Protein AF-A0A2D6S2U6-F1 (afdb_monomer_lite)

Radius of gyration: 15.74 Å; chains: 1; bounding box: 32×44×35 Å

Structure (mmCIF, N/CA/C/O backbone):
data_AF-A0A2D6S2U6-F1
#
_entry.id   AF-A0A2D6S2U6-F1
#
loop_
_atom_site.group_PDB
_atom_site.id
_atom_site.type_symbol
_atom_site.label_atom_id
_atom_site.label_alt_id
_atom_site.label_comp_id
_atom_site.label_asym_id
_atom_site.label_entity_id
_atom_site.label_seq_id
_atom_site.pdbx_PDB_ins_code
_atom_site.Cartn_x
_atom_site.Cartn_y
_atom_site.Cartn_z
_atom_site.occupancy
_atom_site.B_iso_or_equiv
_atom_site.auth_seq_id
_atom_site.auth_comp_id
_atom_site.auth_asym_id
_atom_site.auth_atom_id
_atom_site.pdbx_PDB_mod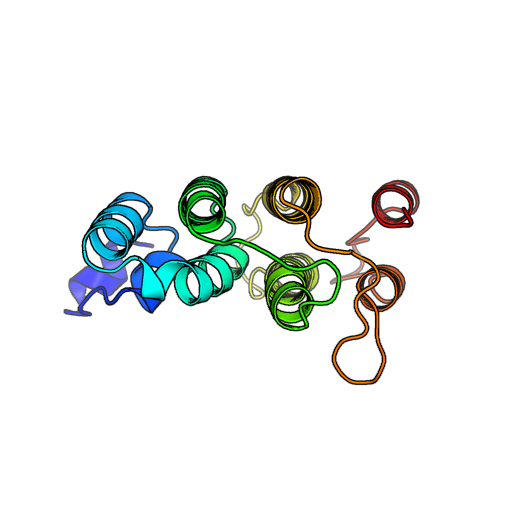el_num
ATOM 1 N N . MET A 1 1 ? -0.608 -21.696 -3.686 1.00 49.69 1 MET A N 1
ATOM 2 C CA . MET A 1 1 ? 0.241 -21.905 -2.487 1.00 49.69 1 MET A CA 1
ATOM 3 C C . MET A 1 1 ? -0.518 -21.765 -1.166 1.00 49.69 1 MET A C 1
ATOM 5 O O . MET A 1 1 ? -0.110 -22.427 -0.226 1.00 49.69 1 MET A O 1
ATOM 9 N N . LYS A 1 2 ? -1.633 -21.018 -1.108 1.00 50.75 2 LYS A N 1
ATOM 10 C CA . LYS A 1 2 ? -2.481 -20.785 0.082 1.00 50.75 2 LYS A CA 1
ATOM 11 C C . LYS A 1 2 ? -2.757 -22.027 0.957 1.00 50.75 2 LYS A C 1
ATOM 13 O O . LYS A 1 2 ? -2.562 -21.983 2.161 1.00 50.75 2 LYS A O 1
ATOM 18 N N . GLY A 1 3 ? -3.083 -23.179 0.363 1.00 50.44 3 GLY A N 1
ATOM 19 C CA . GLY A 1 3 ? -3.359 -24.413 1.122 1.00 50.44 3 GLY A CA 1
ATOM 20 C C . GLY A 1 3 ? -2.160 -25.079 1.821 1.00 50.44 3 GLY A C 1
ATOM 21 O O . GLY A 1 3 ? -2.369 -25.884 2.721 1.00 50.44 3 GLY A O 1
ATOM 22 N N . LEU A 1 4 ? -0.913 -24.771 1.436 1.00 56.78 4 LEU A N 1
ATOM 23 C CA . LEU A 1 4 ? 0.280 -25.424 2.001 1.00 56.78 4 LEU A CA 1
ATOM 24 C C . LEU A 1 4 ? 0.677 -24.856 3.369 1.00 56.78 4 LEU A C 1
ATOM 26 O O . LEU A 1 4 ? 1.137 -25.619 4.206 1.00 56.78 4 LEU A O 1
ATOM 30 N N . LEU A 1 5 ? 0.480 -23.557 3.620 1.00 57.00 5 LEU A N 1
ATOM 31 C CA . LEU A 1 5 ? 0.789 -22.943 4.921 1.00 57.00 5 LEU A CA 1
ATOM 32 C C . LEU A 1 5 ? -0.144 -23.467 6.023 1.00 57.00 5 LEU A C 1
ATOM 34 O O . LEU A 1 5 ? 0.315 -23.852 7.096 1.00 57.00 5 LEU A O 1
ATOM 38 N N . PHE A 1 6 ? -1.439 -23.588 5.717 1.00 60.31 6 PHE A N 1
ATOM 39 C CA . PHE A 1 6 ? -2.435 -24.137 6.644 1.00 60.31 6 PHE A CA 1
ATOM 40 C C . PHE A 1 6 ? -2.261 -25.633 6.905 1.00 60.31 6 PHE A C 1
ATOM 42 O O . PHE A 1 6 ? -2.594 -26.110 7.986 1.00 60.31 6 PHE A O 1
ATOM 49 N N . TYR A 1 7 ? -1.690 -26.374 5.949 1.00 53.97 7 TYR A N 1
ATOM 50 C CA . TYR A 1 7 ? -1.365 -27.790 6.131 1.00 53.97 7 TYR A CA 1
ATOM 51 C C . TYR A 1 7 ? -0.328 -28.020 7.249 1.00 53.97 7 TYR A C 1
ATOM 53 O O . TYR A 1 7 ? -0.275 -29.107 7.819 1.00 53.97 7 TYR A O 1
ATOM 61 N N . TYR A 1 8 ? 0.467 -27.000 7.596 1.00 63.88 8 TYR A N 1
ATOM 62 C CA . TYR A 1 8 ? 1.472 -27.046 8.664 1.00 63.88 8 TYR A CA 1
ATOM 63 C C . TYR A 1 8 ? 1.050 -26.302 9.945 1.00 63.88 8 TYR A C 1
ATOM 65 O O . TYR A 1 8 ? 1.909 -25.897 10.726 1.00 63.88 8 TYR A O 1
ATOM 73 N N . SER A 1 9 ? -0.257 -26.150 10.186 1.00 61.78 9 SER A N 1
ATOM 74 C CA . SER A 1 9 ? -0.820 -25.616 11.441 1.00 61.78 9 SER A CA 1
ATOM 75 C C . SER A 1 9 ? -0.476 -24.154 11.755 1.00 61.78 9 SER A C 1
ATOM 77 O O . SER A 1 9 ? -0.449 -23.765 12.922 1.00 61.78 9 SER A O 1
ATOM 79 N N . VAL A 1 10 ? -0.217 -23.329 10.738 1.00 66.56 10 VAL A N 1
ATOM 80 C CA . VAL A 1 10 ? -0.083 -21.877 10.930 1.00 66.56 10 VAL A CA 1
ATOM 81 C C . VAL A 1 10 ? -1.469 -21.285 11.205 1.00 66.56 10 VAL A C 1
ATOM 83 O O . VAL A 1 10 ? -2.372 -21.423 10.376 1.00 66.56 10 VAL A O 1
ATOM 86 N N . GLU A 1 11 ? -1.644 -20.634 12.359 1.00 69.88 11 GLU A N 1
ATOM 87 C CA . GLU A 1 11 ? -2.820 -19.795 12.614 1.00 69.88 11 GLU A CA 1
ATOM 88 C C . GLU A 1 11 ? -2.787 -18.573 11.697 1.00 69.88 11 GLU A C 1
ATOM 90 O O . GLU A 1 11 ? -1.760 -17.908 11.561 1.00 69.88 11 GLU A O 1
ATOM 95 N N . LEU A 1 12 ? -3.921 -18.280 11.058 1.00 73.38 12 LEU A N 1
ATOM 96 C CA . LEU A 1 12 ? -4.042 -17.118 10.189 1.00 73.38 12 LEU A CA 1
ATOM 97 C C . LEU A 1 12 ? -4.344 -15.873 11.021 1.00 73.38 12 LEU A C 1
ATOM 99 O O . LEU A 1 12 ? -5.498 -15.476 11.179 1.00 73.38 12 LEU A O 1
ATOM 103 N N . ASP A 1 13 ? -3.299 -15.268 11.566 1.00 83.75 13 ASP A N 1
ATOM 104 C CA . ASP A 1 13 ? -3.422 -13.978 12.227 1.00 83.75 13 ASP A CA 1
ATOM 105 C C . ASP A 1 13 ? -3.716 -12.850 11.200 1.00 83.75 13 ASP A C 1
ATOM 107 O O . ASP A 1 13 ? -3.486 -13.024 9.996 1.00 83.75 13 ASP A O 1
ATOM 111 N N . PRO A 1 14 ? -4.220 -11.684 11.649 1.00 80.06 14 PRO A N 1
ATOM 112 C CA . PRO A 1 14 ? -4.537 -10.526 10.804 1.00 80.06 14 PRO A CA 1
ATOM 113 C C . PRO A 1 14 ? -3.470 -10.141 9.772 1.00 80.06 14 PRO A C 1
ATOM 115 O O . PRO A 1 14 ? -3.789 -9.852 8.618 1.00 80.06 14 PRO A O 1
ATOM 118 N N . ILE A 1 15 ? -2.202 -10.136 10.182 1.00 83.25 15 ILE A N 1
ATOM 119 C CA . ILE A 1 15 ? -1.072 -9.713 9.351 1.00 83.25 15 ILE A CA 1
ATOM 120 C C . ILE A 1 15 ? -0.839 -10.757 8.265 1.00 83.25 15 ILE A C 1
ATOM 122 O O . ILE A 1 15 ? -0.729 -10.409 7.088 1.00 83.25 15 ILE A O 1
ATOM 126 N N . THR A 1 16 ? -0.841 -12.038 8.637 1.00 81.81 16 THR A N 1
ATOM 127 C CA . THR A 1 16 ? -0.699 -13.146 7.685 1.00 81.81 16 THR A CA 1
ATOM 128 C C . THR A 1 16 ? -1.869 -13.189 6.697 1.00 81.81 16 THR A C 1
ATOM 130 O O . THR A 1 16 ? -1.645 -13.346 5.497 1.00 81.81 16 THR A O 1
ATOM 133 N N . ALA A 1 17 ? -3.108 -12.961 7.149 1.00 81.62 17 ALA A N 1
ATOM 134 C CA . ALA A 1 17 ? -4.278 -12.879 6.270 1.00 81.62 17 ALA A CA 1
ATOM 135 C C . ALA A 1 17 ? -4.128 -11.782 5.204 1.00 81.62 17 ALA A C 1
ATOM 137 O O . ALA A 1 17 ? -4.414 -12.007 4.026 1.00 81.62 17 ALA A O 1
ATOM 138 N N . GLY A 1 18 ? -3.649 -10.601 5.602 1.00 83.38 18 GLY A N 1
ATOM 139 C CA . GLY A 1 18 ? -3.434 -9.499 4.673 1.00 83.38 18 GLY A CA 1
ATOM 140 C C . GLY A 1 18 ? -2.259 -9.719 3.711 1.00 83.38 18 GLY A C 1
ATOM 141 O O . GLY A 1 18 ? -2.392 -9.406 2.527 1.00 83.38 18 GLY A O 1
ATOM 142 N N . LEU A 1 19 ? -1.151 -10.315 4.173 1.00 81.44 19 LEU A N 1
ATOM 143 C CA . LEU A 1 19 ? 0.017 -10.655 3.340 1.00 81.44 19 LEU A CA 1
ATOM 144 C C . LEU A 1 19 ? -0.278 -11.730 2.286 1.00 81.44 19 LEU A C 1
ATOM 146 O O . LEU A 1 19 ? 0.283 -11.690 1.193 1.00 81.44 19 LEU A O 1
ATOM 150 N N . GLU A 1 20 ? -1.167 -12.673 2.591 1.00 79.50 20 GLU A N 1
ATOM 151 C CA . GLU A 1 20 ? -1.559 -13.746 1.667 1.00 79.50 20 GLU A CA 1
ATOM 152 C C . GLU A 1 20 ? -2.728 -13.350 0.741 1.00 79.50 20 GLU A C 1
ATOM 154 O O . GLU A 1 20 ? -3.152 -14.135 -0.119 1.00 79.50 20 GLU A O 1
ATOM 159 N N . GLY A 1 21 ? -3.277 -12.140 0.910 1.00 79.25 21 GLY A N 1
ATOM 160 C CA . GLY A 1 21 ? -4.469 -11.700 0.183 1.00 79.25 21 GLY A CA 1
ATOM 161 C C . GLY A 1 21 ? -5.668 -12.610 0.470 1.00 79.25 21 GLY A C 1
ATOM 162 O O . GLY A 1 21 ? -6.374 -13.038 -0.444 1.00 79.25 21 GLY A O 1
ATOM 163 N N . 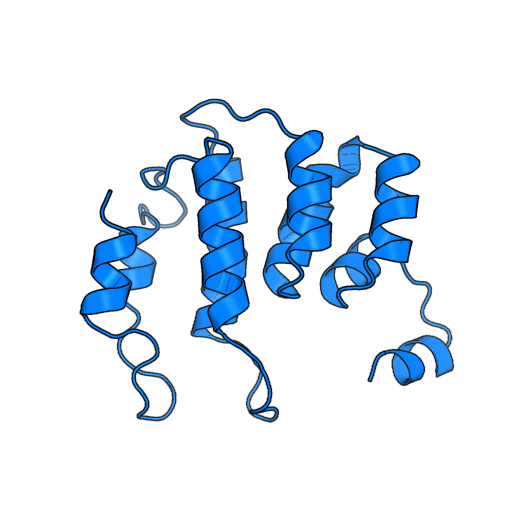GLU A 1 22 ? -5.842 -13.028 1.726 1.00 86.38 22 GLU A N 1
ATOM 164 C CA . GLU A 1 22 ? -7.014 -13.776 2.189 1.00 86.38 22 GLU A CA 1
ATOM 165 C C . GLU A 1 22 ? -8.129 -12.792 2.551 1.00 86.38 22 GLU A C 1
ATOM 167 O O . GLU A 1 22 ? -8.400 -12.516 3.723 1.00 86.38 22 GLU A O 1
ATOM 172 N N . THR A 1 23 ? -8.784 -12.242 1.524 1.00 87.38 23 THR A N 1
ATOM 173 C CA . THR A 1 23 ? -9.770 -11.158 1.655 1.00 87.38 23 THR A CA 1
ATOM 174 C C . THR A 1 23 ? -10.866 -11.461 2.681 1.00 87.38 23 THR A C 1
ATOM 176 O O . THR A 1 23 ? -11.233 -10.593 3.472 1.00 87.38 23 THR A O 1
ATOM 179 N N . SER A 1 24 ? -11.386 -12.694 2.709 1.00 86.56 24 SER A N 1
ATOM 180 C CA . SER A 1 24 ? -12.442 -13.086 3.652 1.00 86.56 24 SER A CA 1
ATOM 181 C C . SER A 1 24 ? -11.963 -13.061 5.103 1.00 86.56 24 SER A C 1
ATOM 183 O O . SER A 1 24 ? -12.673 -12.548 5.964 1.00 86.56 24 SER A O 1
ATOM 185 N N . ALA A 1 25 ? -10.756 -13.563 5.375 1.00 86.31 25 ALA A N 1
ATOM 186 C CA . ALA A 1 25 ? -10.183 -13.539 6.717 1.00 86.31 25 ALA A CA 1
ATOM 187 C C . ALA A 1 25 ? -9.879 -12.102 7.157 1.00 86.31 25 ALA A C 1
ATOM 189 O O . ALA A 1 25 ? -10.309 -11.692 8.233 1.00 86.31 25 ALA A O 1
ATOM 190 N N . ALA A 1 26 ? -9.255 -11.308 6.281 1.00 86.81 26 ALA A N 1
ATOM 191 C CA . ALA A 1 26 ? -9.013 -9.888 6.525 1.00 86.81 26 ALA A CA 1
ATOM 192 C C . ALA A 1 26 ? -10.320 -9.117 6.798 1.00 86.81 26 ALA A C 1
ATOM 194 O O . ALA A 1 26 ? -10.353 -8.242 7.660 1.00 86.81 26 ALA A O 1
ATOM 195 N N . SER A 1 27 ? -11.421 -9.474 6.124 1.00 89.94 27 SER A N 1
ATOM 196 C CA . SER A 1 27 ? -12.739 -8.878 6.370 1.00 89.94 27 SER A CA 1
ATOM 197 C C . SER A 1 27 ? -13.287 -9.195 7.748 1.00 89.94 27 SER A C 1
ATOM 199 O O . SER A 1 27 ? -13.789 -8.292 8.412 1.00 89.94 27 SER A O 1
ATOM 201 N N . VAL A 1 28 ? -13.217 -10.455 8.177 1.00 89.50 28 VAL A N 1
ATOM 202 C CA . VAL A 1 28 ? -13.688 -10.856 9.509 1.00 89.50 28 VAL A CA 1
ATOM 203 C C . VAL A 1 28 ? -12.859 -10.163 10.587 1.00 89.50 28 VAL A C 1
ATOM 205 O O . VAL A 1 28 ? -13.413 -9.613 11.534 1.00 89.50 28 VAL A O 1
ATOM 208 N N . THR A 1 29 ? -11.539 -10.122 10.414 1.00 89.25 29 THR A N 1
ATOM 209 C CA . THR A 1 29 ? -10.639 -9.405 11.316 1.00 89.25 29 THR A CA 1
ATOM 210 C C . THR A 1 29 ? -11.006 -7.930 11.438 1.00 89.25 29 THR A C 1
ATOM 212 O O . THR A 1 29 ? -11.169 -7.438 12.550 1.00 89.25 29 THR A O 1
ATOM 215 N N . LEU A 1 30 ? -11.176 -7.234 10.313 1.00 90.38 30 LEU A N 1
ATOM 216 C CA . LEU A 1 30 ? -11.475 -5.804 10.303 1.00 90.38 30 LEU A CA 1
ATOM 217 C C . LEU A 1 30 ? -12.858 -5.484 10.892 1.00 90.38 30 LEU A C 1
ATOM 219 O O . LEU A 1 30 ? -13.040 -4.441 11.512 1.00 90.38 30 LEU A O 1
ATOM 223 N N . GLN A 1 31 ? -13.832 -6.384 10.718 1.00 91.44 31 GLN A N 1
ATOM 224 C CA . GLN A 1 31 ? -15.149 -6.270 11.353 1.00 91.44 31 GLN A CA 1
ATOM 225 C C . GLN A 1 31 ? -15.076 -6.424 12.874 1.00 91.44 31 GLN A C 1
ATOM 227 O O . GLN A 1 31 ? -15.812 -5.744 13.587 1.00 91.44 31 GLN A O 1
ATOM 232 N N . ASN A 1 32 ? -14.206 -7.310 13.362 1.00 91.38 32 ASN A N 1
ATOM 233 C CA . ASN A 1 32 ? -14.022 -7.537 14.793 1.00 91.38 32 ASN A CA 1
ATOM 234 C C . ASN A 1 32 ? -13.241 -6.399 15.463 1.00 91.38 32 ASN A C 1
ATOM 236 O O . ASN A 1 32 ? -13.532 -6.063 16.610 1.00 91.38 32 ASN A O 1
ATOM 240 N N . ASP A 1 33 ? -12.269 -5.810 14.763 1.00 92.62 33 ASP A N 1
ATOM 241 C CA . ASP A 1 33 ? -11.465 -4.699 15.265 1.00 92.62 33 ASP A CA 1
ATOM 242 C C . ASP A 1 33 ? -11.057 -3.736 14.138 1.00 92.62 33 ASP A C 1
ATOM 244 O O . ASP A 1 33 ? -10.129 -3.979 13.362 1.00 92.62 33 ASP A O 1
ATOM 248 N N . VAL A 1 34 ? -11.738 -2.589 14.083 1.00 92.81 34 VAL A N 1
ATOM 249 C CA . VAL A 1 34 ? -11.483 -1.538 13.086 1.00 92.81 34 VAL A CA 1
ATOM 250 C C . VAL A 1 34 ? -10.144 -0.829 13.289 1.00 92.81 34 VAL A C 1
ATOM 252 O O . VAL A 1 34 ? -9.649 -0.192 12.360 1.00 92.81 34 VAL A O 1
ATOM 255 N N . THR A 1 35 ? -9.529 -0.931 14.472 1.00 91.50 35 THR A N 1
ATOM 256 C CA . THR A 1 35 ? -8.231 -0.290 14.739 1.00 91.50 35 THR A CA 1
ATOM 257 C C . THR A 1 35 ? -7.103 -0.925 13.924 1.00 91.50 35 THR A C 1
ATOM 259 O O . THR A 1 35 ? -6.100 -0.269 13.642 1.00 91.50 35 THR A O 1
ATOM 262 N N . LEU A 1 36 ? -7.318 -2.151 13.435 1.00 91.38 36 LEU A N 1
ATOM 263 C CA . LEU A 1 36 ? -6.399 -2.881 12.563 1.00 91.38 36 LEU A CA 1
ATOM 264 C C . LEU A 1 36 ? -6.411 -2.400 11.106 1.00 91.38 36 LEU A C 1
ATOM 266 O O . LEU A 1 36 ? -5.590 -2.864 10.317 1.00 91.38 36 LEU A O 1
ATOM 270 N N . ALA A 1 37 ? -7.303 -1.478 10.721 1.00 91.88 37 ALA A N 1
ATOM 271 C CA . ALA A 1 37 ? -7.434 -1.010 9.339 1.00 91.88 37 ALA A CA 1
ATOM 272 C C . ALA A 1 37 ? -6.105 -0.534 8.741 1.00 91.88 37 ALA A C 1
ATOM 274 O O . ALA A 1 37 ? -5.792 -0.834 7.592 1.00 91.88 37 ALA A O 1
ATOM 275 N N . GLN A 1 38 ? -5.303 0.195 9.517 1.00 89.69 38 GLN A N 1
ATOM 276 C CA . GLN A 1 38 ? -4.033 0.729 9.037 1.00 89.69 38 GLN A CA 1
ATOM 277 C C . GLN A 1 38 ? -2.997 -0.377 8.798 1.00 89.69 38 GLN A C 1
ATOM 279 O O . GLN A 1 38 ? -2.308 -0.363 7.778 1.00 89.69 38 GLN A O 1
ATOM 284 N N . ASP A 1 39 ? -2.905 -1.336 9.717 1.00 89.62 39 ASP A N 1
ATOM 285 C CA . ASP A 1 39 ? -1.954 -2.442 9.621 1.00 89.62 39 ASP A CA 1
ATOM 286 C C . ASP A 1 39 ? -2.350 -3.397 8.493 1.00 89.62 39 ASP A C 1
ATOM 288 O O . ASP A 1 39 ? -1.499 -3.788 7.695 1.00 89.62 39 ASP A O 1
ATOM 292 N N . LEU A 1 40 ? -3.650 -3.685 8.360 1.00 90.12 40 LEU A N 1
ATOM 293 C CA . LEU A 1 40 ? -4.212 -4.461 7.255 1.00 90.12 40 LEU A CA 1
ATOM 294 C C . LEU A 1 40 ? -3.997 -3.776 5.900 1.00 90.12 40 LEU A C 1
ATOM 296 O O . LEU A 1 40 ? -3.623 -4.447 4.940 1.00 90.12 40 LEU A O 1
ATOM 300 N N . LEU A 1 41 ? -4.158 -2.450 5.816 1.00 90.38 41 LEU A N 1
ATOM 301 C CA . LEU A 1 41 ? -3.853 -1.691 4.599 1.00 90.38 41 LEU A CA 1
ATOM 302 C C . LEU A 1 41 ? -2.373 -1.828 4.221 1.00 90.38 41 LEU A C 1
ATOM 304 O O . LEU A 1 41 ? -2.042 -2.057 3.058 1.00 90.38 41 LEU A O 1
ATOM 308 N N . TRP A 1 42 ? -1.485 -1.704 5.210 1.00 87.75 42 TRP A N 1
ATOM 309 C CA . TRP A 1 42 ? -0.041 -1.792 5.016 1.00 87.75 42 TRP A CA 1
ATOM 310 C C . TRP A 1 42 ? 0.383 -3.163 4.468 1.00 87.75 42 TRP A C 1
ATOM 312 O O . TRP A 1 42 ? 1.124 -3.227 3.482 1.00 87.75 42 TRP A O 1
ATOM 322 N N . VAL A 1 43 ? -0.126 -4.260 5.041 1.00 86.38 43 VAL A N 1
ATOM 323 C CA . VAL A 1 43 ? 0.175 -5.617 4.548 1.00 86.38 43 VAL A CA 1
ATOM 324 C C . VAL A 1 43 ? -0.521 -5.944 3.227 1.00 86.38 43 VAL A C 1
ATOM 326 O O . VAL A 1 43 ? 0.068 -6.624 2.390 1.00 86.38 43 VAL A O 1
ATOM 329 N N . ALA A 1 44 ? -1.731 -5.433 2.983 1.00 85.56 44 ALA A N 1
ATOM 330 C CA . ALA A 1 44 ? -2.436 -5.634 1.717 1.00 85.56 44 ALA A CA 1
ATOM 331 C C . ALA A 1 44 ? -1.749 -4.912 0.552 1.00 85.56 44 ALA A C 1
ATOM 333 O O . ALA A 1 44 ? -1.735 -5.401 -0.579 1.00 85.56 44 ALA A O 1
ATOM 334 N N . GLY A 1 45 ? -1.091 -3.785 0.844 1.00 84.44 45 GLY A N 1
ATOM 335 C CA . GLY A 1 45 ? -0.188 -3.128 -0.095 1.00 84.44 45 GLY A CA 1
ATOM 336 C C . GLY A 1 45 ? 0.965 -4.041 -0.518 1.00 84.44 45 GLY A C 1
ATOM 337 O O . GLY A 1 45 ? 1.448 -3.916 -1.640 1.00 84.44 45 GLY A O 1
ATOM 338 N N . CYS A 1 46 ? 1.375 -4.992 0.333 1.00 80.00 46 CYS A N 1
ATOM 339 C CA . CYS A 1 46 ? 2.367 -5.998 -0.035 1.00 80.00 46 CYS A CA 1
ATOM 340 C C . CYS A 1 46 ? 1.794 -7.154 -0.864 1.00 80.00 46 CYS A C 1
ATOM 342 O O . CYS A 1 46 ? 2.466 -7.632 -1.776 1.00 80.00 46 CYS A O 1
ATOM 344 N N . SER A 1 47 ? 0.595 -7.632 -0.530 1.00 79.06 47 SER A N 1
ATOM 345 C CA . SER A 1 47 ? -0.022 -8.772 -1.220 1.00 79.06 47 SER A CA 1
ATOM 346 C C . SER A 1 47 ? -0.571 -8.411 -2.599 1.00 79.06 47 SER A C 1
ATOM 348 O O . SER A 1 47 ? -0.670 -9.277 -3.469 1.00 79.06 47 SER A O 1
ATOM 350 N N . GLY A 1 48 ? -0.879 -7.130 -2.815 1.00 83.44 48 GLY A N 1
ATOM 351 C CA . GLY A 1 48 ? -1.472 -6.654 -4.055 1.00 83.44 48 GLY A CA 1
ATOM 352 C C . GLY A 1 48 ? -2.954 -7.013 -4.164 1.00 83.44 48 GLY A C 1
ATOM 353 O O . GLY A 1 48 ? -3.391 -7.371 -5.251 1.00 83.44 48 GLY A O 1
ATOM 354 N N . ASP A 1 49 ? -3.716 -6.953 -3.062 1.00 87.12 49 ASP A N 1
ATOM 355 C CA . ASP A 1 49 ? -5.167 -7.212 -3.037 1.00 87.12 49 ASP A CA 1
ATOM 356 C C . ASP A 1 49 ? -5.981 -5.902 -2.901 1.00 87.12 49 ASP A C 1
ATOM 358 O O . ASP A 1 49 ? -6.139 -5.384 -1.787 1.00 87.12 49 ASP A O 1
ATOM 362 N N . PRO A 1 50 ? -6.550 -5.365 -4.002 1.00 90.31 50 PRO A N 1
ATOM 363 C CA . PRO A 1 50 ? -7.355 -4.142 -3.979 1.00 90.31 50 PRO A CA 1
ATOM 364 C C . PRO A 1 50 ? -8.600 -4.235 -3.093 1.00 90.31 50 PRO A C 1
ATOM 366 O O . PRO A 1 50 ? -9.061 -3.219 -2.573 1.00 90.31 50 PRO A O 1
ATOM 369 N N . ASN A 1 51 ? -9.151 -5.434 -2.870 1.00 91.75 51 ASN A N 1
ATOM 370 C CA . ASN A 1 51 ? -10.359 -5.579 -2.060 1.00 91.75 51 ASN A CA 1
ATOM 371 C C . ASN A 1 51 ? -10.068 -5.280 -0.590 1.00 91.75 51 ASN A C 1
ATOM 373 O O . ASN A 1 51 ? -10.812 -4.528 0.045 1.00 91.75 51 ASN A O 1
ATOM 377 N N . ILE A 1 52 ? -8.960 -5.815 -0.062 1.00 90.94 52 ILE A N 1
ATOM 378 C CA . ILE A 1 52 ? -8.531 -5.528 1.312 1.00 90.94 52 ILE A CA 1
ATOM 379 C C . ILE A 1 52 ? -8.180 -4.044 1.443 1.00 90.94 52 ILE A C 1
ATOM 381 O O . ILE A 1 52 ? -8.582 -3.410 2.421 1.00 90.94 52 ILE A O 1
ATOM 385 N N . ILE A 1 53 ? -7.518 -3.465 0.433 1.00 91.69 53 ILE A N 1
ATOM 386 C CA . ILE A 1 53 ? -7.216 -2.029 0.388 1.00 91.69 53 ILE A CA 1
ATOM 387 C C . ILE A 1 53 ? -8.498 -1.201 0.514 1.00 91.69 53 ILE A C 1
ATOM 389 O O . ILE A 1 53 ? -8.640 -0.411 1.446 1.00 91.69 53 ILE A O 1
ATOM 393 N N . GLY A 1 54 ? -9.472 -1.435 -0.367 1.00 93.06 54 GLY A N 1
ATOM 394 C CA . GLY A 1 54 ? -10.734 -0.699 -0.370 1.00 93.06 54 GLY A CA 1
ATOM 395 C C . GLY A 1 54 ? -11.545 -0.885 0.911 1.00 93.06 54 GLY A C 1
ATOM 396 O O . GLY A 1 54 ? -12.239 0.035 1.338 1.00 93.06 54 GLY A O 1
ATOM 397 N N . MET A 1 55 ? -11.464 -2.054 1.547 1.00 94.19 55 MET A N 1
ATOM 398 C CA . MET A 1 55 ? -12.073 -2.284 2.856 1.00 94.19 55 MET A CA 1
ATOM 399 C C . MET A 1 55 ? -11.434 -1.442 3.952 1.00 94.19 55 MET A C 1
ATOM 401 O O . MET A 1 55 ? -12.159 -0.788 4.694 1.00 94.19 55 MET A O 1
ATOM 405 N N . CYS A 1 56 ? -10.105 -1.422 4.029 1.00 93.00 56 CYS A N 1
ATOM 406 C CA . CYS A 1 56 ? -9.384 -0.689 5.062 1.00 93.00 56 CYS A CA 1
ATOM 407 C C . CYS A 1 56 ? -9.556 0.827 4.919 1.00 93.00 56 CYS A C 1
ATOM 409 O O . CYS A 1 56 ? -9.801 1.504 5.914 1.00 93.00 56 CYS A O 1
ATOM 411 N N . LEU A 1 57 ? -9.505 1.356 3.689 1.00 91.75 57 LEU A N 1
ATOM 412 C CA . LEU A 1 57 ? -9.662 2.792 3.423 1.00 91.75 57 LEU A CA 1
ATOM 413 C C . LEU A 1 57 ? -10.986 3.353 3.966 1.00 91.75 57 LEU A C 1
ATOM 415 O O . LEU A 1 57 ? -11.006 4.454 4.499 1.00 91.75 57 LEU A O 1
ATOM 419 N N . ARG A 1 58 ? -12.079 2.577 3.955 1.00 92.94 58 ARG A N 1
ATOM 420 C CA . ARG A 1 58 ? -13.376 3.016 4.516 1.00 92.94 58 ARG A CA 1
ATOM 421 C C . ARG A 1 58 ? -13.352 3.325 6.015 1.00 92.94 58 ARG A C 1
ATOM 423 O O . ARG A 1 58 ? -14.277 3.966 6.505 1.00 92.94 58 ARG A O 1
ATOM 430 N N . HIS A 1 59 ? -12.340 2.851 6.735 1.00 91.44 59 HIS A N 1
ATOM 431 C CA . HIS A 1 59 ? -12.187 3.055 8.174 1.00 91.44 59 HIS A CA 1
ATOM 432 C C . HIS A 1 59 ? -11.059 4.033 8.519 1.00 91.44 59 HIS A C 1
ATOM 434 O O . HIS A 1 59 ? -10.818 4.289 9.698 1.00 91.44 59 HIS A O 1
ATOM 440 N N . LEU A 1 60 ? -10.363 4.572 7.515 1.00 87.69 60 LEU A N 1
ATOM 441 C CA . LEU A 1 60 ? -9.249 5.491 7.700 1.00 87.69 60 LEU A CA 1
ATOM 442 C C . LEU A 1 60 ? -9.655 6.890 7.248 1.00 87.69 60 LEU A C 1
ATOM 444 O O . LEU A 1 60 ? -10.146 7.074 6.137 1.00 87.69 60 LEU A O 1
ATOM 448 N N . ASP A 1 61 ? -9.399 7.866 8.110 1.00 82.00 61 ASP A N 1
ATOM 449 C CA . ASP A 1 61 ? -9.516 9.285 7.798 1.00 82.00 61 ASP A CA 1
ATOM 450 C C . ASP A 1 61 ? -8.113 9.898 7.849 1.00 82.00 61 ASP A C 1
ATOM 452 O O . ASP A 1 61 ? -7.370 9.685 8.818 1.00 82.00 61 ASP A O 1
ATOM 456 N N . TRP A 1 62 ? -7.708 10.580 6.781 1.00 73.31 62 TRP A N 1
ATOM 457 C CA . TRP A 1 62 ? -6.350 11.096 6.625 1.00 73.31 62 TRP A CA 1
ATOM 458 C C . TRP A 1 62 ? -6.359 12.615 6.585 1.00 73.31 62 TRP A C 1
ATOM 460 O O . TRP A 1 62 ? -7.030 13.231 5.766 1.00 73.31 62 TRP A O 1
ATOM 470 N N . ALA A 1 63 ? -5.545 13.217 7.448 1.00 67.06 63 ALA A N 1
ATOM 471 C CA . ALA A 1 63 ? -5.169 14.612 7.291 1.00 67.06 63 ALA A CA 1
ATOM 472 C C . ALA A 1 63 ? -4.131 14.742 6.160 1.00 67.06 63 ALA A C 1
ATOM 474 O O . ALA A 1 63 ? -3.264 13.877 6.024 1.00 67.06 63 ALA A O 1
ATOM 475 N N . ASP A 1 64 ? -4.166 15.848 5.410 1.00 63.59 64 ASP A N 1
ATOM 476 C CA . ASP A 1 64 ? -3.335 16.104 4.214 1.00 63.59 64 ASP A CA 1
ATOM 477 C C . ASP A 1 64 ? -1.814 15.909 4.414 1.00 63.59 64 ASP A C 1
ATOM 479 O O . ASP A 1 64 ? -1.077 15.646 3.460 1.00 63.59 64 ASP A O 1
ATOM 483 N N . GLU A 1 65 ? -1.325 16.014 5.654 1.00 67.44 65 GLU A N 1
ATOM 484 C CA . GLU A 1 65 ? 0.095 15.888 6.015 1.00 67.44 65 GLU A CA 1
ATOM 485 C C . GLU A 1 65 ? 0.404 14.679 6.911 1.00 67.44 65 GLU A C 1
ATOM 487 O O . GLU A 1 65 ? 1.469 14.600 7.537 1.00 67.44 65 GLU A O 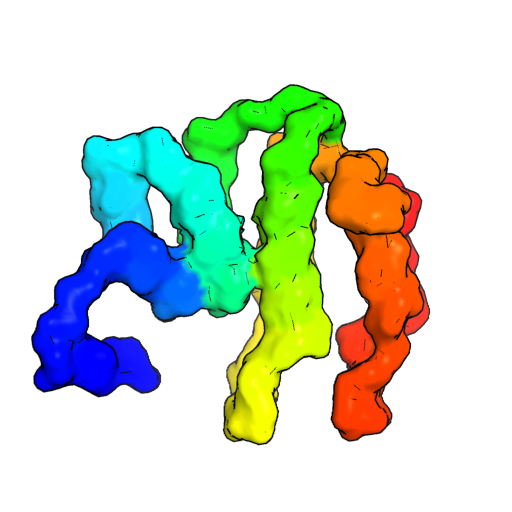1
ATOM 492 N N . ASP A 1 66 ? -0.512 13.717 6.996 1.00 74.06 66 ASP A N 1
ATOM 493 C CA . ASP A 1 66 ? -0.293 12.535 7.811 1.00 74.06 66 ASP A CA 1
ATOM 494 C C . ASP A 1 66 ? 0.846 11.678 7.242 1.00 74.06 66 ASP A C 1
ATOM 496 O O . ASP A 1 66 ? 0.719 10.983 6.231 1.00 74.06 66 ASP A O 1
ATOM 500 N N . LYS A 1 67 ? 1.982 11.677 7.946 1.00 71.69 67 LYS A N 1
ATOM 501 C CA . LYS A 1 67 ? 3.180 10.909 7.581 1.00 71.69 67 LYS A CA 1
ATOM 502 C C . LYS A 1 67 ? 2.924 9.403 7.473 1.00 71.69 67 LYS A C 1
ATOM 504 O O . LYS A 1 67 ? 3.709 8.713 6.822 1.00 71.69 67 LYS A O 1
ATOM 509 N N . ARG A 1 68 ? 1.843 8.884 8.066 1.00 73.69 68 ARG A N 1
ATOM 510 C CA . ARG A 1 68 ? 1.416 7.487 7.900 1.00 73.69 68 ARG A CA 1
ATOM 511 C C . ARG A 1 68 ? 1.064 7.180 6.444 1.00 73.69 68 ARG A C 1
ATOM 513 O O . ARG A 1 68 ? 1.407 6.098 5.973 1.00 73.69 68 ARG A O 1
ATOM 520 N N . GLY A 1 69 ? 0.510 8.147 5.708 1.00 73.00 69 GLY A N 1
ATOM 521 C CA . GLY A 1 69 ? 0.203 8.020 4.280 1.00 73.00 69 GLY A CA 1
ATOM 522 C C . GLY A 1 69 ? 1.432 7.683 3.431 1.00 73.00 69 GLY A C 1
ATOM 523 O O . GLY A 1 69 ? 1.347 6.855 2.527 1.00 73.00 69 GLY A O 1
ATOM 524 N N . PHE A 1 70 ? 2.610 8.217 3.781 1.00 74.44 70 PHE A N 1
ATOM 525 C CA . PHE A 1 70 ? 3.854 7.873 3.084 1.00 74.44 70 PHE A CA 1
ATOM 526 C C . PHE A 1 70 ? 4.223 6.396 3.246 1.00 74.44 70 PHE A C 1
ATOM 528 O O . PHE A 1 70 ? 4.520 5.734 2.257 1.00 74.44 70 PHE A O 1
ATOM 535 N N . ASN A 1 71 ? 4.185 5.861 4.471 1.00 77.38 71 ASN A N 1
ATOM 536 C CA . ASN A 1 71 ? 4.540 4.458 4.721 1.00 77.38 71 ASN A CA 1
ATOM 537 C C . ASN A 1 71 ? 3.584 3.487 4.006 1.00 77.38 71 ASN A C 1
ATOM 539 O O . ASN A 1 71 ? 4.002 2.402 3.600 1.00 77.38 71 ASN A O 1
ATOM 543 N N . LEU A 1 72 ? 2.316 3.877 3.854 1.00 80.31 72 LEU A N 1
ATOM 544 C CA . LEU A 1 72 ? 1.277 3.084 3.193 1.00 80.31 72 LEU A CA 1
ATOM 545 C C . LEU A 1 72 ? 1.409 3.126 1.665 1.00 80.31 72 LEU A C 1
ATOM 547 O O . LEU A 1 72 ? 1.235 2.099 1.019 1.00 80.31 72 LEU A O 1
ATOM 551 N N . LEU A 1 73 ? 1.796 4.271 1.094 1.00 78.50 73 LEU A N 1
ATOM 552 C CA . LEU A 1 73 ? 2.161 4.398 -0.323 1.00 78.50 73 LEU A CA 1
ATOM 553 C C . LEU A 1 73 ? 3.494 3.700 -0.648 1.00 78.50 73 LEU A C 1
ATOM 555 O O . LEU A 1 73 ? 3.701 3.212 -1.758 1.00 78.50 73 LEU A O 1
ATOM 559 N N . GLU A 1 74 ? 4.420 3.643 0.307 1.00 80.44 74 GLU A N 1
ATOM 560 C CA . GLU A 1 74 ? 5.743 3.063 0.089 1.00 80.44 74 GLU A CA 1
ATOM 561 C C . GLU A 1 74 ? 5.695 1.533 -0.093 1.00 80.44 74 GLU A C 1
ATOM 563 O O . GLU A 1 74 ? 6.412 1.005 -0.943 1.00 80.44 74 GLU A O 1
ATOM 568 N N . GLN A 1 75 ? 4.844 0.806 0.638 1.00 78.81 75 GLN A N 1
ATOM 569 C CA . GLN A 1 75 ? 4.779 -0.664 0.540 1.00 78.81 75 GLN A CA 1
ATOM 570 C C . GLN A 1 75 ? 4.427 -1.221 -0.846 1.00 78.81 75 GLN A C 1
ATOM 572 O O . GLN A 1 75 ? 5.223 -2.008 -1.374 1.00 78.81 75 GLN A O 1
ATOM 577 N N . PRO A 1 76 ? 3.305 -0.825 -1.481 1.00 75.00 76 PRO A N 1
ATOM 578 C CA . PRO A 1 76 ? 2.987 -1.293 -2.826 1.00 75.00 76 PRO A CA 1
ATOM 579 C C . PRO A 1 76 ? 4.071 -0.878 -3.821 1.00 75.00 76 PRO A C 1
ATOM 581 O O . PRO A 1 76 ? 4.351 -1.614 -4.766 1.00 75.00 76 PRO A O 1
ATOM 584 N N . LEU A 1 77 ? 4.775 0.237 -3.578 1.00 75.00 77 LEU A N 1
ATOM 585 C CA . LEU A 1 77 ? 5.901 0.644 -4.416 1.00 75.00 77 LEU A CA 1
ATOM 586 C C . LEU A 1 77 ? 7.076 -0.321 -4.322 1.00 75.00 77 LEU A C 1
ATOM 588 O O . LEU A 1 77 ? 7.693 -0.661 -5.334 1.00 75.00 77 LEU A O 1
ATOM 592 N N . TRP A 1 78 ? 7.409 -0.738 -3.102 1.00 73.25 78 TRP A N 1
ATOM 593 C CA . TRP A 1 78 ? 8.486 -1.682 -2.856 1.00 73.25 78 TRP A CA 1
ATOM 594 C C . TRP A 1 78 ? 8.177 -3.028 -3.492 1.00 73.25 78 TRP A C 1
ATOM 596 O O . TRP A 1 78 ? 9.044 -3.549 -4.187 1.00 73.25 78 TRP A O 1
ATOM 606 N N . GLN A 1 79 ? 6.963 -3.560 -3.345 1.00 70.81 79 GLN A N 1
ATOM 607 C CA . GLN A 1 79 ? 6.608 -4.835 -3.972 1.00 70.81 79 GLN A CA 1
ATOM 608 C C . GLN A 1 79 ? 6.425 -4.735 -5.483 1.00 70.81 79 GLN A C 1
ATOM 610 O O . GLN A 1 79 ? 6.820 -5.637 -6.209 1.00 70.81 79 GLN A O 1
ATOM 615 N N . TRP A 1 80 ? 5.944 -3.621 -6.017 1.00 67.62 80 TRP A N 1
ATOM 616 C CA . TRP A 1 80 ? 5.931 -3.430 -7.463 1.00 67.62 80 TRP A CA 1
ATOM 617 C C . TRP A 1 80 ? 7.354 -3.342 -8.052 1.00 67.62 80 TRP A C 1
ATOM 619 O O . TRP A 1 80 ? 7.653 -3.925 -9.102 1.00 67.62 80 TRP A O 1
ATOM 629 N N . ARG A 1 81 ? 8.275 -2.657 -7.358 1.00 61.75 81 ARG A N 1
ATOM 630 C CA . ARG A 1 81 ? 9.681 -2.515 -7.775 1.00 61.75 81 ARG A CA 1
ATOM 631 C C . ARG A 1 81 ? 10.487 -3.799 -7.580 1.00 61.75 81 ARG A C 1
ATOM 633 O O . ARG A 1 81 ? 11.310 -4.137 -8.429 1.00 61.75 81 ARG A O 1
ATOM 640 N N . LEU A 1 82 ? 10.312 -4.463 -6.443 1.00 60.72 82 LEU A N 1
ATOM 641 C CA . LEU A 1 82 ? 11.179 -5.538 -5.947 1.00 60.72 82 LEU A CA 1
ATOM 642 C C . LEU A 1 82 ? 10.492 -6.910 -5.953 1.00 60.72 82 LEU A C 1
ATOM 644 O O . LEU A 1 82 ? 11.173 -7.922 -5.775 1.00 60.72 82 LEU A O 1
ATOM 648 N N . GLY A 1 83 ? 9.182 -6.949 -6.186 1.00 62.00 83 GLY A N 1
ATOM 649 C CA . GLY A 1 83 ? 8.344 -8.138 -6.167 1.00 62.00 83 GLY A CA 1
ATOM 650 C C . GLY A 1 83 ? 7.872 -8.598 -7.562 1.00 62.00 83 GLY A C 1
ATOM 651 O O . GLY A 1 83 ? 7.743 -7.797 -8.495 1.00 62.00 83 GLY A O 1
ATOM 652 N N . PRO A 1 84 ? 7.647 -9.914 -7.731 1.00 52.50 84 PRO A N 1
ATOM 653 C CA . PRO A 1 84 ? 7.898 -10.939 -6.731 1.00 52.50 84 P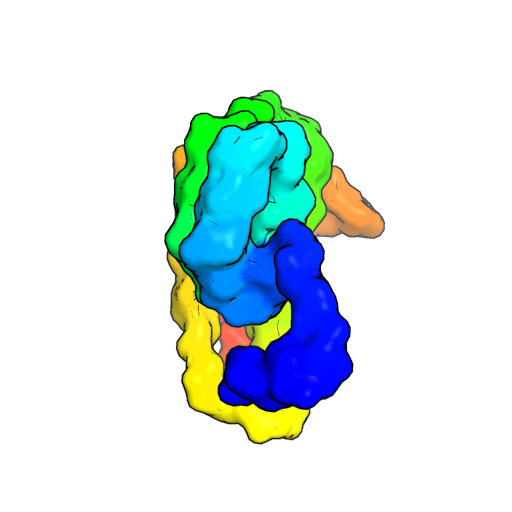RO A CA 1
ATOM 654 C C . PRO A 1 84 ? 9.392 -11.277 -6.668 1.00 52.50 84 PRO A C 1
ATOM 656 O O . PRO A 1 84 ? 10.142 -11.175 -7.644 1.00 52.50 84 PRO A O 1
ATOM 659 N N . HIS A 1 85 ? 9.803 -11.739 -5.490 1.00 46.78 85 HIS A N 1
ATOM 660 C CA . HIS A 1 85 ? 10.906 -12.674 -5.323 1.00 46.78 85 HIS A CA 1
ATOM 661 C C . HIS A 1 85 ? 11.154 -13.483 -6.597 1.00 46.78 85 HIS A C 1
ATOM 663 O O . HIS A 1 85 ? 10.264 -14.211 -7.016 1.00 46.78 85 HIS A O 1
ATOM 669 N N . ARG A 1 86 ? 12.363 -13.329 -7.151 1.00 45.47 86 ARG A N 1
ATOM 670 C CA . ARG A 1 86 ? 13.181 -14.134 -8.087 1.00 45.47 86 ARG A CA 1
ATOM 671 C C . ARG A 1 86 ? 12.655 -15.403 -8.821 1.00 45.47 86 ARG A C 1
ATOM 673 O O . ARG A 1 86 ? 13.434 -15.971 -9.579 1.00 45.47 86 ARG A O 1
ATOM 680 N N . LYS A 1 87 ? 11.411 -15.866 -8.672 1.00 39.47 87 LYS A N 1
ATOM 681 C CA . LYS A 1 87 ? 10.909 -17.195 -9.061 1.00 39.47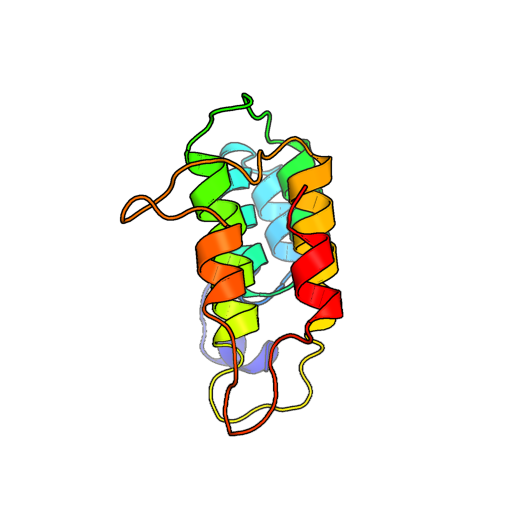 87 LYS A CA 1
ATOM 682 C C . LYS A 1 87 ? 9.527 -17.239 -9.736 1.00 39.47 87 LYS A C 1
ATOM 684 O O . LYS A 1 87 ? 9.313 -18.192 -10.474 1.00 39.47 87 LYS A O 1
ATOM 689 N N . TYR A 1 88 ? 8.631 -16.264 -9.559 1.00 50.12 88 TYR A N 1
ATOM 690 C CA . TYR A 1 88 ? 7.274 -16.305 -10.144 1.00 50.12 88 TYR A CA 1
ATOM 691 C C . TYR A 1 88 ? 7.082 -15.153 -11.140 1.00 50.12 88 TYR A C 1
ATOM 693 O O . TYR A 1 88 ? 7.412 -14.014 -10.831 1.00 50.12 88 TYR A O 1
ATOM 701 N N . ARG A 1 89 ? 6.655 -15.440 -12.373 1.00 54.22 89 ARG A N 1
ATOM 702 C CA . ARG A 1 89 ? 6.536 -14.445 -13.469 1.00 54.22 89 ARG A CA 1
ATOM 703 C C . ARG A 1 89 ? 5.086 -14.131 -13.843 1.00 54.22 89 ARG A C 1
ATOM 705 O O . ARG A 1 89 ? 4.843 -13.213 -14.612 1.00 54.22 89 ARG A O 1
ATOM 712 N N . ASP A 1 90 ? 4.151 -14.883 -13.290 1.00 60.66 90 ASP A N 1
ATOM 713 C CA . ASP A 1 90 ? 2.702 -14.840 -13.487 1.00 60.66 90 ASP A CA 1
ATOM 714 C C . ASP A 1 90 ? 1.995 -13.796 -12.603 1.00 60.66 90 ASP A C 1
ATOM 716 O O . ASP A 1 90 ? 0.785 -13.847 -12.413 1.00 60.66 90 ASP A O 1
ATOM 720 N N . PHE A 1 91 ? 2.743 -12.824 -12.079 1.00 65.50 91 PHE A N 1
ATOM 721 C CA . PHE A 1 91 ? 2.216 -11.761 -11.230 1.00 65.50 91 PHE A CA 1
ATOM 722 C C . PHE A 1 91 ? 1.820 -10.531 -12.065 1.00 65.50 91 PHE A C 1
ATOM 724 O O . PHE A 1 91 ? 2.675 -9.933 -12.730 1.00 65.50 91 PHE A O 1
ATOM 731 N N . ASP A 1 92 ? 0.550 -10.115 -12.004 1.00 72.12 92 ASP A N 1
ATOM 732 C CA . ASP A 1 92 ? 0.091 -8.895 -12.674 1.00 72.12 92 ASP A CA 1
ATOM 733 C C . ASP A 1 92 ? 0.502 -7.643 -11.891 1.00 72.12 92 ASP A C 1
ATOM 735 O O . ASP A 1 92 ? -0.086 -7.273 -10.880 1.00 72.12 92 ASP A O 1
ATOM 739 N N . ARG A 1 93 ? 1.513 -6.939 -12.401 1.00 73.62 93 ARG A N 1
ATOM 740 C CA . ARG A 1 93 ? 2.016 -5.691 -11.812 1.00 73.62 93 ARG A CA 1
ATOM 741 C C . ARG A 1 93 ? 1.022 -4.534 -11.891 1.00 73.62 93 ARG A C 1
ATOM 743 O O . ARG A 1 93 ? 1.230 -3.545 -11.190 1.00 73.62 93 ARG A O 1
ATOM 750 N N . LYS A 1 94 ? -0.014 -4.622 -12.734 1.00 77.19 94 LYS A N 1
ATOM 751 C CA . LYS A 1 94 ? -0.993 -3.541 -12.899 1.00 77.19 94 LYS A CA 1
ATOM 752 C C . LYS A 1 94 ? -1.822 -3.302 -11.646 1.00 77.19 94 LYS A C 1
ATOM 754 O O . LYS A 1 94 ? -2.211 -2.163 -11.413 1.00 77.19 94 LYS A O 1
ATOM 759 N N . VAL A 1 95 ? -2.000 -4.330 -10.818 1.00 80.00 95 VAL A N 1
ATOM 760 C CA . VAL A 1 95 ? -2.748 -4.238 -9.559 1.00 80.00 95 VAL A CA 1
ATOM 761 C C . VAL A 1 95 ? -2.178 -3.180 -8.612 1.00 80.00 95 VAL A C 1
ATOM 763 O O . VAL A 1 95 ? -2.915 -2.497 -7.913 1.00 80.00 95 VAL A O 1
ATOM 766 N N . TYR A 1 96 ? -0.862 -2.950 -8.640 1.00 80.12 96 TYR A N 1
ATOM 767 C CA . TYR A 1 96 ? -0.258 -1.917 -7.805 1.00 80.12 96 TYR A CA 1
ATOM 768 C C . TYR A 1 96 ? -0.604 -0.502 -8.280 1.00 80.12 96 TYR A C 1
ATOM 770 O O . TYR A 1 96 ? -0.728 0.380 -7.438 1.00 80.12 96 TYR A O 1
ATOM 778 N N . PHE A 1 97 ? -0.811 -0.272 -9.586 1.00 80.56 97 PHE A N 1
ATOM 779 C CA . PHE A 1 97 ? -1.303 1.024 -10.077 1.00 80.56 97 PHE A CA 1
ATOM 780 C C . PHE A 1 97 ? -2.709 1.313 -9.556 1.00 80.56 97 PHE A C 1
ATOM 782 O O . PHE A 1 97 ? -2.963 2.422 -9.103 1.00 80.56 97 PHE A O 1
ATOM 789 N N . GLU A 1 98 ? -3.582 0.307 -9.570 1.00 86.62 98 GLU A N 1
ATOM 790 C CA . GLU A 1 98 ? -4.928 0.411 -9.004 1.00 86.62 98 GLU A CA 1
ATOM 791 C C . GLU A 1 98 ? -4.866 0.744 -7.508 1.00 86.62 98 GLU A C 1
ATOM 793 O O . GLU A 1 98 ? -5.489 1.702 -7.062 1.00 86.62 98 GLU A O 1
ATOM 798 N N . ILE A 1 99 ? -4.030 0.039 -6.740 1.00 87.25 99 ILE A N 1
ATOM 799 C CA . ILE A 1 99 ? -3.840 0.309 -5.307 1.00 87.25 99 ILE A CA 1
ATOM 800 C C . ILE A 1 99 ? -3.330 1.738 -5.062 1.00 87.25 99 ILE A C 1
ATOM 802 O O . ILE A 1 99 ? -3.811 2.410 -4.149 1.00 87.25 99 ILE A O 1
ATOM 806 N N . PHE A 1 100 ? -2.391 2.232 -5.878 1.00 85.06 100 PHE A N 1
ATOM 807 C CA . PHE A 1 100 ? -1.943 3.625 -5.799 1.00 85.06 100 PHE A CA 1
ATOM 808 C C . PHE A 1 100 ? -3.077 4.607 -6.062 1.00 85.06 100 PHE A C 1
ATOM 810 O O . PHE A 1 100 ? -3.252 5.540 -5.282 1.00 85.06 100 PHE A O 1
ATOM 817 N N . GLU A 1 101 ? -3.847 4.405 -7.132 1.00 86.81 101 GLU A N 1
ATOM 818 C CA . GLU A 1 101 ? -4.988 5.263 -7.453 1.00 86.81 101 GLU A CA 1
ATOM 819 C C . GLU A 1 101 ? -6.015 5.269 -6.321 1.00 86.81 101 GLU A C 1
ATOM 821 O O . GLU A 1 101 ? -6.493 6.341 -5.955 1.00 86.81 101 GLU A O 1
ATOM 826 N N . MET A 1 102 ? -6.304 4.116 -5.710 1.00 90.75 102 MET A N 1
ATOM 827 C CA . MET A 1 102 ? -7.221 4.023 -4.572 1.00 90.75 102 MET A CA 1
ATOM 828 C C . MET A 1 102 ? -6.730 4.834 -3.370 1.00 90.75 102 MET A C 1
ATOM 830 O O . MET A 1 102 ? -7.495 5.610 -2.804 1.00 90.75 102 MET A O 1
ATOM 834 N N . ILE A 1 103 ? -5.456 4.689 -2.995 1.00 86.56 103 ILE A N 1
ATOM 835 C CA . ILE A 1 103 ? -4.868 5.403 -1.854 1.00 86.56 103 ILE A CA 1
ATOM 836 C C . ILE A 1 103 ? -4.823 6.917 -2.126 1.00 86.56 103 ILE A C 1
ATOM 838 O O . ILE A 1 103 ? -5.224 7.709 -1.278 1.00 86.56 103 ILE A O 1
ATOM 842 N N . LEU A 1 104 ? -4.391 7.341 -3.315 1.00 85.25 104 LEU A N 1
ATOM 843 C CA . LEU A 1 104 ? -4.343 8.764 -3.674 1.00 85.25 104 LEU A CA 1
ATOM 844 C C . LEU A 1 104 ? -5.748 9.382 -3.747 1.00 85.25 104 LEU A C 1
ATOM 846 O O . LEU A 1 104 ? -5.967 10.471 -3.223 1.00 85.25 104 LEU A O 1
ATOM 850 N N . SER A 1 105 ? -6.717 8.672 -4.333 1.00 88.38 105 SER A N 1
ATOM 851 C CA . SER A 1 105 ? -8.113 9.134 -4.428 1.00 88.38 105 SER A CA 1
ATOM 852 C C . SER A 1 105 ? -8.795 9.241 -3.064 1.00 88.38 105 SER A C 1
ATOM 854 O O . SER A 1 105 ? -9.733 10.018 -2.911 1.00 88.38 105 SER A O 1
ATOM 856 N N . HIS A 1 106 ? -8.318 8.485 -2.072 1.00 87.56 106 HIS A N 1
ATOM 857 C CA . HIS A 1 106 ? -8.788 8.556 -0.688 1.00 87.56 106 HIS A CA 1
ATOM 858 C C . HIS A 1 106 ? -8.196 9.741 0.097 1.00 87.56 106 HIS A C 1
ATOM 860 O O . HIS A 1 106 ? -8.521 9.931 1.263 1.00 87.56 106 HIS A O 1
ATOM 866 N N . GLY A 1 107 ? -7.339 10.556 -0.527 1.00 82.62 107 GLY A N 1
ATOM 867 C CA . GLY A 1 107 ? -6.805 11.789 0.061 1.00 82.62 107 GLY A CA 1
ATOM 868 C C . GLY A 1 107 ? -5.359 11.697 0.548 1.00 82.62 107 GLY A C 1
ATOM 869 O O . GLY A 1 107 ? -4.848 12.661 1.112 1.00 82.62 107 GLY A O 1
ATOM 870 N N . ALA A 1 108 ? -4.652 10.581 0.325 1.00 82.69 108 ALA A N 1
ATOM 871 C CA . ALA A 1 108 ? -3.222 10.548 0.622 1.00 82.69 108 ALA A CA 1
ATOM 872 C C . ALA A 1 108 ? -2.465 11.514 -0.295 1.00 82.69 108 ALA A C 1
ATOM 874 O O . ALA A 1 108 ? -2.511 11.401 -1.520 1.00 82.69 108 ALA A O 1
ATOM 875 N N . SER A 1 109 ? -1.688 12.416 0.299 1.00 83.00 109 SER A N 1
ATOM 876 C CA . SER A 1 109 ? -0.850 13.331 -0.469 1.00 83.00 109 SER A CA 1
ATOM 877 C C . SER A 1 109 ? 0.373 12.602 -1.065 1.00 83.00 109 SER A C 1
ATOM 879 O O . SER A 1 109 ? 1.185 12.036 -0.323 1.00 83.00 109 SER A O 1
ATOM 881 N N . PRO A 1 110 ? 0.599 12.656 -2.395 1.00 78.31 110 PRO A N 1
ATOM 882 C CA . PRO A 1 110 ? 1.809 12.104 -3.024 1.00 78.31 110 PRO A CA 1
ATOM 883 C C . PRO A 1 110 ? 3.066 12.925 -2.685 1.00 78.31 110 PRO A C 1
ATOM 885 O O . PRO A 1 110 ? 4.204 12.492 -2.902 1.00 78.31 110 PRO A O 1
ATOM 888 N N . ASN A 1 111 ? 2.854 14.118 -2.125 1.00 82.19 111 ASN A N 1
ATOM 889 C CA . ASN A 1 111 ? 3.864 15.106 -1.790 1.00 82.19 111 ASN A CA 1
ATOM 890 C C . ASN A 1 111 ? 4.340 15.017 -0.332 1.00 82.19 111 ASN A C 1
ATOM 892 O O . ASN A 1 111 ? 5.075 15.896 0.130 1.00 82.19 111 ASN A O 1
ATOM 896 N N . ILE A 1 112 ? 3.986 13.956 0.391 1.00 81.25 112 ILE A N 1
ATOM 897 C CA . ILE A 1 112 ? 4.512 13.724 1.736 1.00 81.25 112 ILE A CA 1
ATOM 898 C C . ILE A 1 112 ? 6.015 13.430 1.651 1.00 81.25 112 ILE A C 1
ATOM 900 O O . ILE A 1 112 ? 6.484 12.632 0.833 1.00 81.25 112 ILE A O 1
ATOM 904 N N . ILE A 1 113 ? 6.785 14.096 2.512 1.00 83.56 113 ILE A N 1
ATOM 905 C CA . ILE A 1 113 ? 8.208 13.815 2.698 1.00 83.56 113 ILE A CA 1
ATOM 906 C C . ILE A 1 113 ? 8.330 12.654 3.682 1.00 83.56 113 ILE A C 1
ATOM 908 O O . ILE A 1 113 ? 7.985 12.782 4.858 1.00 83.56 113 ILE A O 1
ATOM 912 N N . GLY A 1 114 ? 8.826 11.526 3.192 1.00 77.81 114 GLY A N 1
ATOM 913 C CA . GLY A 1 114 ? 9.068 10.329 3.976 1.00 77.81 114 GLY A CA 1
ATOM 914 C C . GLY A 1 114 ? 10.513 10.175 4.429 1.00 77.81 114 GLY A C 1
ATOM 915 O O . GLY A 1 114 ? 11.229 11.143 4.706 1.00 77.81 114 GLY A O 1
ATOM 916 N N . ARG A 1 115 ? 10.957 8.918 4.534 1.00 73.94 115 ARG A N 1
ATOM 917 C CA . ARG A 1 115 ? 12.304 8.583 5.013 1.00 73.94 115 ARG A CA 1
ATOM 918 C C . ARG A 1 115 ? 13.373 9.133 4.062 1.00 73.94 115 ARG A C 1
ATOM 920 O O . ARG A 1 115 ? 13.179 9.185 2.852 1.00 73.94 115 ARG A O 1
ATOM 927 N N . PHE A 1 116 ? 14.515 9.538 4.620 1.00 80.88 116 PHE A N 1
ATOM 928 C CA . PHE A 1 116 ? 15.649 10.097 3.865 1.00 80.88 116 PHE A CA 1
ATOM 929 C C . PHE A 1 116 ? 15.298 11.345 3.037 1.00 80.88 116 PHE A C 1
ATOM 931 O O . PHE A 1 116 ? 15.959 11.640 2.044 1.00 80.88 116 PHE A O 1
ATOM 938 N N . SER A 1 117 ? 14.254 12.074 3.443 1.00 82.12 117 SER A N 1
ATOM 939 C CA . SER A 1 117 ? 13.729 13.242 2.728 1.00 82.12 117 SER A CA 1
ATOM 940 C C . SER A 1 117 ? 13.244 12.933 1.306 1.00 82.12 117 SER A C 1
ATOM 942 O O . SER A 1 117 ? 13.153 13.830 0.465 1.00 82.12 117 SER A O 1
ATOM 944 N N . TYR A 1 118 ? 12.921 11.669 1.022 1.00 80.00 118 TYR A N 1
ATOM 945 C CA . TYR A 1 118 ? 12.353 11.265 -0.255 1.00 80.00 118 TYR A CA 1
ATOM 946 C C . TYR A 1 118 ? 10.843 11.470 -0.289 1.00 80.00 118 TYR A C 1
ATOM 948 O O . TYR A 1 118 ? 10.149 11.461 0.720 1.00 80.00 118 TYR A O 1
ATOM 956 N N . ARG A 1 119 ? 10.349 11.676 -1.506 1.00 83.06 119 ARG A N 1
ATOM 957 C CA . ARG A 1 119 ? 8.926 11.760 -1.855 1.00 83.06 119 ARG A CA 1
ATOM 958 C C . ARG A 1 119 ? 8.606 10.544 -2.704 1.00 83.06 119 ARG A C 1
ATOM 960 O O . ARG A 1 119 ? 9.531 9.975 -3.291 1.00 83.06 119 ARG A O 1
ATOM 967 N N . LEU A 1 120 ? 7.332 10.209 -2.863 1.00 77.19 120 LEU A N 1
ATOM 968 C CA . LEU A 1 120 ? 6.921 9.096 -3.720 1.00 77.19 120 LEU A CA 1
ATOM 969 C C . LEU A 1 120 ? 7.542 9.194 -5.131 1.00 77.19 120 LEU A C 1
ATOM 971 O O . LEU A 1 120 ? 8.143 8.238 -5.625 1.00 77.19 120 LEU A O 1
ATOM 975 N N . ALA A 1 121 ? 7.533 10.397 -5.715 1.00 75.88 121 ALA A N 1
ATOM 976 C CA . ALA A 1 121 ? 8.153 10.687 -7.009 1.00 75.88 121 ALA A CA 1
ATOM 977 C C . ALA A 1 121 ? 9.664 10.373 -7.066 1.00 75.88 121 ALA A C 1
ATOM 979 O O . ALA A 1 121 ? 10.153 9.888 -8.087 1.00 75.88 121 ALA A O 1
ATOM 980 N N . HIS A 1 122 ? 10.411 10.587 -5.975 1.00 78.81 122 HIS A N 1
ATOM 981 C CA . HIS A 1 122 ? 11.842 10.259 -5.915 1.00 78.81 122 HIS A CA 1
ATOM 982 C C . HIS A 1 122 ? 12.071 8.745 -6.018 1.00 78.81 122 HIS A C 1
ATOM 984 O O . HIS A 1 122 ? 12.953 8.300 -6.758 1.00 78.81 122 HIS A O 1
ATOM 990 N N . HIS A 1 123 ? 11.248 7.945 -5.334 1.00 75.75 123 HIS A N 1
ATOM 991 C CA . HIS A 1 123 ? 11.336 6.488 -5.419 1.00 75.75 123 HIS A CA 1
ATOM 992 C C . HIS A 1 123 ? 10.977 5.982 -6.826 1.00 75.75 1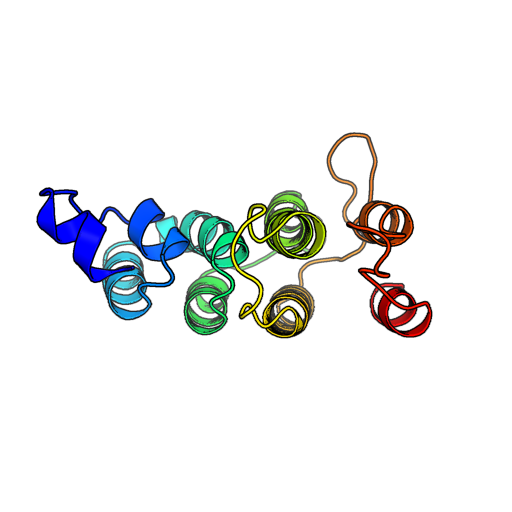23 HIS A C 1
ATOM 994 O O . HIS A 1 123 ? 11.682 5.128 -7.367 1.00 75.75 123 HIS A O 1
ATOM 1000 N N . LEU A 1 124 ? 9.943 6.548 -7.454 1.00 71.75 124 LEU A N 1
ATOM 1001 C CA . LEU A 1 124 ? 9.528 6.208 -8.820 1.00 71.75 124 LEU A CA 1
ATOM 1002 C C . LEU A 1 124 ? 10.592 6.585 -9.863 1.00 71.75 124 LEU A C 1
ATOM 1004 O O . LEU A 1 124 ? 10.931 5.783 -10.735 1.00 71.75 124 LEU A O 1
ATOM 1008 N N . ALA A 1 125 ? 11.195 7.770 -9.744 1.00 69.25 125 ALA A N 1
ATOM 1009 C CA . ALA A 1 125 ? 12.249 8.229 -10.647 1.00 69.25 125 ALA A CA 1
ATOM 1010 C C . ALA A 1 125 ? 13.493 7.321 -10.614 1.00 69.25 125 ALA A C 1
ATOM 1012 O O . ALA A 1 125 ? 14.104 7.064 -11.661 1.00 69.25 125 ALA A O 1
ATOM 1013 N N . ALA A 1 126 ? 13.830 6.785 -9.435 1.00 69.75 126 ALA A N 1
ATOM 1014 C CA . ALA A 1 126 ? 14.938 5.851 -9.237 1.00 69.75 126 ALA A CA 1
ATOM 1015 C C . ALA A 1 126 ? 14.691 4.449 -9.845 1.00 69.75 126 ALA A C 1
ATOM 1017 O O . ALA A 1 126 ? 15.624 3.648 -9.970 1.00 69.75 126 ALA A O 1
ATOM 1018 N N . CYS A 1 127 ? 13.462 4.125 -10.257 1.00 64.69 127 CYS A N 1
ATOM 1019 C CA . CYS A 1 127 ? 13.103 2.821 -10.818 1.00 64.69 127 CYS A CA 1
ATOM 1020 C C . CYS A 1 127 ? 13.336 2.774 -12.334 1.00 64.69 127 CYS A C 1
ATOM 1022 O O . CYS A 1 127 ? 12.438 3.067 -13.118 1.00 64.69 127 CYS A O 1
ATOM 1024 N N . ARG A 1 128 ? 14.549 2.416 -12.781 1.00 57.28 128 ARG A N 1
ATOM 1025 C CA . ARG A 1 128 ? 14.872 2.325 -14.222 1.00 57.28 128 ARG A CA 1
ATOM 1026 C C . ARG A 1 128 ? 14.690 0.924 -14.807 1.00 57.28 128 ARG A C 1
ATOM 1028 O O . ARG A 1 128 ? 13.983 0.780 -15.795 1.00 57.28 128 ARG A O 1
ATOM 1035 N N . VAL A 1 129 ? 15.315 -0.092 -14.218 1.00 55.72 129 VAL A N 1
ATOM 1036 C CA . VAL A 1 129 ? 15.311 -1.469 -14.740 1.00 55.72 129 VAL A CA 1
ATOM 1037 C C . VAL A 1 129 ? 15.435 -2.486 -13.606 1.00 55.72 129 VAL A C 1
ATOM 1039 O O . VAL A 1 129 ? 16.186 -2.260 -12.658 1.00 55.72 129 VAL A O 1
ATOM 1042 N N . VAL A 1 130 ? 14.748 -3.621 -13.730 1.00 53.12 130 VAL A N 1
ATOM 1043 C CA . VAL A 1 130 ? 14.970 -4.844 -12.942 1.00 53.12 130 VAL A CA 1
ATOM 1044 C C . VAL A 1 130 ? 15.134 -5.972 -13.954 1.00 53.12 130 VAL A C 1
ATOM 1046 O O . VAL A 1 130 ? 14.322 -6.142 -14.851 1.00 53.12 130 VAL A O 1
ATOM 1049 N N . TRP A 1 131 ? 16.254 -6.693 -13.862 1.00 47.41 131 TRP A N 1
ATOM 1050 C CA . TRP A 1 131 ? 16.582 -7.845 -14.719 1.00 47.41 131 TRP A CA 1
ATOM 1051 C C . TRP A 1 131 ? 16.673 -7.519 -16.216 1.00 47.41 131 TRP A C 1
ATOM 1053 O O . TRP A 1 131 ? 16.388 -8.360 -17.060 1.00 47.41 131 TRP A O 1
ATOM 1063 N N . LYS A 1 132 ? 17.144 -6.308 -16.539 1.00 56.28 132 LYS A N 1
ATOM 1064 C CA . LYS A 1 132 ? 17.238 -5.760 -17.906 1.00 56.28 132 LYS A CA 1
ATOM 1065 C C . LYS A 1 132 ? 15.887 -5.458 -18.565 1.00 56.28 132 LYS A C 1
ATOM 1067 O O . LYS A 1 132 ? 15.877 -5.044 -19.718 1.00 56.28 132 LYS A O 1
ATOM 1072 N N . GLU A 1 133 ? 14.787 -5.566 -17.827 1.00 55.38 133 GLU A N 1
ATOM 1073 C CA . GLU A 1 133 ? 13.475 -5.106 -18.265 1.00 55.38 133 GLU A CA 1
ATOM 1074 C C . GLU A 1 133 ? 13.137 -3.769 -17.584 1.00 55.38 133 GLU A C 1
ATOM 1076 O O . GLU A 1 133 ? 13.446 -3.571 -16.398 1.00 55.38 133 GLU A O 1
ATOM 1081 N N . PRO A 1 134 ? 12.556 -2.803 -18.314 1.00 60.09 134 PRO A N 1
ATOM 1082 C CA . PRO A 1 134 ? 12.067 -1.575 -17.711 1.00 60.09 134 PRO A CA 1
ATOM 1083 C C . PRO A 1 134 ? 10.885 -1.896 -16.789 1.00 60.09 134 PRO A C 1
ATOM 1085 O O . PRO A 1 134 ? 9.863 -2.403 -17.231 1.00 60.09 134 PRO A O 1
ATOM 1088 N N . ILE A 1 135 ? 11.025 -1.569 -15.502 1.00 62.22 135 ILE A N 1
ATOM 1089 C CA . ILE A 1 135 ? 9.935 -1.690 -14.510 1.00 62.22 135 ILE A CA 1
ATOM 1090 C C . ILE A 1 135 ? 8.831 -0.675 -14.813 1.00 62.22 135 ILE A C 1
ATOM 1092 O O . ILE A 1 135 ? 7.661 -0.908 -14.536 1.00 62.22 135 ILE A O 1
ATOM 1096 N N . MET A 1 136 ? 9.241 0.476 -15.348 1.00 63.91 136 MET A N 1
ATOM 1097 C CA . MET A 1 136 ? 8.423 1.662 -15.505 1.00 63.91 136 MET A CA 1
ATOM 1098 C C . MET A 1 136 ? 8.812 2.364 -16.797 1.00 63.91 136 MET A C 1
ATOM 1100 O O . MET A 1 136 ? 9.976 2.748 -16.969 1.00 63.91 136 MET A O 1
ATOM 1104 N N . THR A 1 137 ? 7.857 2.545 -17.703 1.00 68.38 137 THR A N 1
ATOM 1105 C CA . THR A 1 137 ? 8.089 3.356 -18.900 1.00 68.38 137 THR A CA 1
ATOM 1106 C C . THR A 1 137 ? 8.131 4.842 -18.531 1.00 68.38 137 THR A C 1
ATOM 1108 O O . THR A 1 137 ? 7.729 5.245 -17.437 1.00 68.38 137 THR A O 1
ATOM 1111 N N . GLY A 1 138 ? 8.622 5.691 -19.439 1.00 66.06 138 GLY A N 1
ATOM 1112 C CA . GLY A 1 138 ? 8.536 7.144 -19.251 1.00 66.06 138 GLY A CA 1
ATOM 1113 C C . GLY A 1 138 ? 7.090 7.617 -19.051 1.00 66.06 138 GLY A C 1
ATOM 1114 O O . GLY A 1 138 ? 6.837 8.457 -18.193 1.00 66.06 138 GLY A O 1
ATOM 1115 N N . THR A 1 139 ? 6.145 7.012 -19.775 1.00 70.06 139 THR A N 1
ATOM 1116 C CA . THR A 1 139 ? 4.707 7.295 -19.682 1.00 70.06 139 THR A CA 1
ATOM 1117 C C . THR A 1 139 ? 4.140 6.971 -18.304 1.00 70.06 139 THR A C 1
ATOM 1119 O O . THR A 1 139 ? 3.384 7.766 -17.752 1.00 70.06 139 THR A O 1
ATOM 1122 N N . ASP A 1 140 ? 4.535 5.839 -17.716 1.00 65.25 140 ASP A N 1
ATOM 1123 C CA . ASP A 1 140 ? 4.053 5.441 -16.391 1.00 65.25 140 ASP A CA 1
ATOM 1124 C C . ASP A 1 140 ? 4.515 6.428 -15.315 1.00 65.25 140 ASP A C 1
ATOM 1126 O O . ASP A 1 140 ? 3.753 6.739 -14.409 1.00 65.25 140 ASP A O 1
ATOM 1130 N N . ARG A 1 141 ? 5.739 6.966 -15.425 1.00 64.56 141 ARG A N 1
ATOM 1131 C CA . ARG A 1 141 ? 6.293 7.926 -14.450 1.00 64.56 141 ARG A CA 1
ATOM 1132 C C . ARG A 1 141 ? 5.499 9.226 -14.386 1.00 64.56 141 ARG A C 1
ATOM 1134 O O . ARG A 1 141 ? 5.357 9.784 -13.306 1.00 64.56 141 ARG A O 1
ATOM 1141 N N . ILE A 1 142 ? 4.985 9.695 -15.523 1.00 68.00 142 ILE A N 1
ATOM 1142 C CA . ILE A 1 142 ? 4.242 10.961 -15.616 1.00 68.00 142 ILE A CA 1
ATOM 1143 C C . ILE A 1 142 ? 2.940 10.906 -14.806 1.00 68.00 142 ILE A C 1
ATOM 1145 O O . ILE A 1 142 ? 2.543 11.920 -14.240 1.00 68.00 142 ILE A O 1
ATOM 1149 N N . LYS A 1 143 ? 2.315 9.727 -14.673 1.00 65.81 143 LYS A N 1
ATOM 1150 C CA . LYS A 1 143 ? 1.061 9.555 -13.918 1.00 65.81 143 LYS A CA 1
ATOM 1151 C C . LYS A 1 143 ? 1.175 9.887 -12.424 1.00 65.81 143 LYS A C 1
ATOM 1153 O O . LYS A 1 143 ? 0.156 10.085 -11.780 1.00 65.81 143 LYS A O 1
ATOM 1158 N N . PHE A 1 144 ? 2.391 9.970 -11.884 1.00 57.50 144 PHE A N 1
ATOM 1159 C CA . PHE A 1 144 ? 2.650 10.170 -10.454 1.00 57.50 144 PHE A CA 1
ATOM 1160 C C . PHE A 1 144 ? 3.283 11.526 -10.110 1.00 57.50 144 PHE A C 1
ATOM 1162 O O . PHE A 1 144 ? 3.776 11.703 -8.999 1.00 57.50 144 PHE A O 1
ATOM 1169 N N . VAL A 1 145 ? 3.357 12.459 -11.065 1.00 57.28 145 VAL A N 1
ATOM 1170 C CA . VAL A 1 145 ? 3.985 13.784 -10.868 1.00 57.28 145 VAL A CA 1
ATOM 1171 C C . VAL A 1 145 ? 2.975 14.849 -10.396 1.00 57.28 145 VAL A C 1
ATOM 1173 O O . VAL A 1 145 ? 3.372 15.986 -10.161 1.00 57.28 145 VAL A O 1
ATOM 1176 N N . LEU A 1 146 ? 1.693 14.499 -10.241 1.00 49.12 146 LEU A N 1
ATOM 1177 C CA . LEU A 1 146 ? 0.634 15.419 -9.806 1.00 49.12 146 LEU A CA 1
ATOM 1178 C C . LEU A 1 146 ? 0.666 15.663 -8.290 1.00 49.12 146 LEU A C 1
ATOM 1180 O O . LEU A 1 146 ? 0.692 14.666 -7.537 1.00 49.12 146 LEU A O 1
#

pLDDT: mean 75.54, std 13.13, range [39.47, 94.19]

Foldseek 3Di:
DVVVVVVVPDDCDLLNCLLCVVLVVVVVVCVVPVVCLLSSLLNVLQNLHVSSVLVSLVSDDDDLAPQSLQSSLVRVLCCLLPDDPPPDDPDDSVSSVVSNCSSVVSNHHQQHQHPPRDGVLNSLVPQQDDPNHRSADPVRSVVSPD

Secondary structure (DSSP, 8-state):
-HHHHHHTT----HHHHHHTT-HHHHHHHHHH-GGGHHHHHHHHHHHT-HHHHHHHHTT----TT-HHHHHHHHHHHHHHHH-S-TT-----THHHHHHHHHHHHTT--TT---GGG--HHHHHHT---BTTB-SS-HHHHHTT--

Sequence (146 aa):
MKGLLFYYSVELDPITAGLEGETSAASVTLQNDVTLAQDLLWVAGCSGDPNIIGMCLRHLDWADEDKRGFNLLEQPLWQWRLGPHRKYRDFDRKVYFEIFEMILSHGASPNIIGRFSYRLAHHLAACRVVWKEPIMTGTDRIKFVL